Protein AF-A0A7W5DZ71-F1 (afdb_monomer)

InterPro domains:
  IPR004291 Transposase IS66, central domain [PF03050] (2-157)
  IPR052344 Transposase-related protein [PTHR33678] (2-158)

pLDDT: mean 83.72, std 17.87, range [30.14, 98.62]

Radius of gyration: 16.85 Å; Cα contacts (8 Å, |Δi|>4): 172; chains: 1; bounding box: 37×49×39 Å

Sequence (158 aa):
MDATRSIGPAERLLGIDWSGIFGHDGWAVYDKFTSATHQQCFAHLLPRCDSLIEIGTGGALAFPRGVKDLLLAGFEYRNRFRSDEMTAHGMKVMAGRLTMKMWKLVGHPEKHAANERFAKFLENHLNDLFTFLHHPGADATNWRGEQAIRPAVVNRKV

Structure (mmCIF, N/CA/C/O backbone):
data_AF-A0A7W5DZ71-F1
#
_entry.id   AF-A0A7W5DZ71-F1
#
loop_
_atom_site.group_PDB
_atom_site.id
_atom_site.type_symbol
_atom_site.label_atom_id
_atom_site.label_alt_id
_atom_site.label_comp_id
_atom_site.label_asym_id
_atom_site.label_entity_id
_atom_site.label_seq_id
_atom_site.pdbx_PDB_ins_code
_atom_site.Cartn_x
_atom_site.Cartn_y
_atom_site.Cartn_z
_atom_site.occupancy
_atom_site.B_iso_or_equiv
_atom_site.auth_seq_id
_atom_site.auth_comp_id
_atom_site.auth_asym_id
_atom_site.auth_atom_id
_atom_site.pdbx_PDB_model_num
ATOM 1 N N . MET A 1 1 ? 3.527 -31.120 -6.405 1.00 33.41 1 MET A N 1
ATOM 2 C CA . MET A 1 1 ? 2.389 -30.218 -6.132 1.00 33.41 1 MET A CA 1
ATOM 3 C C . MET A 1 1 ? 2.374 -29.975 -4.638 1.00 33.41 1 MET A C 1
ATOM 5 O O . MET A 1 1 ? 2.198 -30.924 -3.891 1.00 33.41 1 MET A O 1
ATOM 9 N N . ASP A 1 2 ? 2.696 -28.760 -4.207 1.00 33.38 2 ASP A N 1
ATOM 10 C CA . ASP A 1 2 ? 2.853 -28.433 -2.789 1.00 33.38 2 ASP A CA 1
ATOM 11 C C . ASP A 1 2 ? 1.488 -28.044 -2.199 1.00 33.38 2 ASP A C 1
ATOM 13 O O . ASP A 1 2 ? 0.880 -27.054 -2.615 1.00 33.38 2 ASP A O 1
ATOM 17 N N . ALA A 1 3 ? 0.980 -28.848 -1.261 1.00 36.81 3 ALA A N 1
ATOM 18 C CA . ALA A 1 3 ? -0.326 -28.664 -0.621 1.00 36.81 3 ALA A CA 1
ATOM 19 C C . ALA A 1 3 ? -0.440 -27.336 0.157 1.00 36.81 3 ALA A C 1
ATOM 21 O O . ALA A 1 3 ? -1.546 -26.919 0.507 1.00 36.81 3 ALA A O 1
ATOM 22 N N . THR A 1 4 ? 0.684 -26.647 0.381 1.00 47.41 4 THR A N 1
ATOM 23 C CA . THR A 1 4 ? 0.754 -25.327 1.021 1.00 47.41 4 THR A CA 1
ATOM 24 C C . THR A 1 4 ? 0.402 -24.162 0.087 1.00 47.41 4 THR A C 1
ATOM 26 O O . THR A 1 4 ? 0.218 -23.047 0.562 1.00 47.41 4 THR A O 1
ATOM 29 N N . ARG A 1 5 ? 0.251 -24.406 -1.226 1.00 48.84 5 ARG A N 1
ATOM 30 C CA . ARG A 1 5 ? -0.001 -23.371 -2.251 1.00 48.84 5 ARG A CA 1
ATOM 31 C C . ARG A 1 5 ? -1.324 -23.568 -3.000 1.00 48.84 5 ARG A C 1
ATOM 33 O O . ARG A 1 5 ? -1.435 -23.231 -4.175 1.00 48.84 5 ARG A O 1
ATOM 40 N N . SER A 1 6 ? -2.350 -24.090 -2.327 1.00 55.16 6 SER A N 1
ATOM 41 C CA . SER A 1 6 ? -3.741 -24.105 -2.823 1.00 55.16 6 SER A CA 1
ATOM 42 C C . SER A 1 6 ? -4.634 -23.228 -1.937 1.00 55.16 6 SER A C 1
ATOM 44 O O . SER A 1 6 ? -4.270 -22.977 -0.795 1.00 55.16 6 SER A O 1
ATOM 46 N N . ILE A 1 7 ? -5.796 -22.764 -2.422 1.00 59.25 7 ILE A N 1
ATOM 47 C CA . ILE A 1 7 ? -6.766 -22.014 -1.587 1.00 59.25 7 ILE A CA 1
ATOM 48 C C . ILE A 1 7 ? -7.316 -22.857 -0.430 1.00 59.25 7 ILE A C 1
ATOM 50 O O . ILE A 1 7 ? -7.704 -22.333 0.611 1.0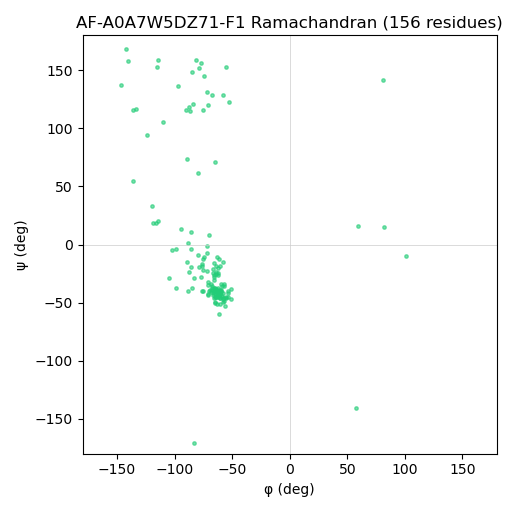0 59.25 7 ILE A O 1
ATOM 54 N N . GLY A 1 8 ? -7.322 -24.180 -0.618 1.00 62.06 8 GLY A N 1
ATOM 55 C CA . GLY A 1 8 ? -8.050 -25.125 0.218 1.00 62.06 8 GLY A CA 1
ATOM 56 C C . GLY A 1 8 ? -7.763 -25.014 1.719 1.00 62.06 8 GLY A C 1
ATOM 57 O O . GLY A 1 8 ? -8.703 -25.116 2.497 1.00 62.06 8 GLY A O 1
ATOM 58 N N . PRO A 1 9 ? -6.516 -24.821 2.188 1.00 67.06 9 PRO A N 1
ATOM 59 C CA . PRO A 1 9 ? -6.245 -24.597 3.604 1.00 67.06 9 PRO A CA 1
ATOM 60 C C . PRO A 1 9 ? -6.903 -23.330 4.162 1.00 67.06 9 PRO A C 1
ATOM 62 O O . PRO A 1 9 ? -7.483 -23.413 5.238 1.00 67.06 9 PRO A O 1
ATOM 65 N N . ALA A 1 10 ? -6.855 -22.201 3.448 1.00 63.38 10 ALA A N 1
ATOM 66 C CA . ALA A 1 10 ? -7.451 -20.943 3.903 1.00 63.38 10 ALA A CA 1
ATOM 67 C C . ALA A 1 10 ? -8.986 -21.002 3.870 1.00 63.38 10 ALA A C 1
ATOM 69 O O . ALA A 1 10 ? -9.635 -20.634 4.844 1.00 63.38 10 ALA A O 1
ATOM 70 N N . GLU A 1 11 ? -9.561 -21.546 2.795 1.00 70.38 11 GLU A N 1
ATOM 71 C CA . GLU A 1 11 ? -11.013 -21.709 2.650 1.00 70.38 11 GLU A CA 1
ATOM 72 C C . GLU A 1 11 ? -11.588 -22.625 3.734 1.00 70.38 11 GLU A C 1
ATOM 74 O O . GLU A 1 11 ? -12.595 -22.297 4.349 1.00 70.38 11 GLU A O 1
ATOM 79 N N . ARG A 1 12 ? -10.910 -23.736 4.050 1.00 74.81 12 ARG A N 1
ATOM 80 C CA . ARG A 1 12 ? -11.332 -24.634 5.138 1.00 74.81 12 ARG A CA 1
ATOM 81 C C . ARG A 1 12 ? -11.249 -24.003 6.527 1.00 74.81 12 ARG A C 1
ATOM 83 O O . ARG A 1 12 ? -11.919 -24.489 7.430 1.00 74.81 12 ARG A O 1
ATOM 90 N N . LEU A 1 13 ? -10.378 -23.015 6.723 1.00 71.56 13 LEU A N 1
ATOM 91 C CA . LEU A 1 13 ? -10.170 -22.382 8.027 1.00 71.56 13 LEU A CA 1
ATOM 92 C C . LEU A 1 13 ? -11.118 -21.207 8.260 1.00 71.56 13 LEU A C 1
ATOM 94 O O . LEU A 1 13 ? -11.591 -21.036 9.378 1.00 71.56 13 LEU A O 1
ATOM 98 N N . LEU A 1 14 ? -11.361 -20.397 7.230 1.00 73.94 14 LEU A N 1
ATOM 99 C CA . LEU A 1 14 ? -12.118 -19.152 7.354 1.00 73.94 14 LEU A CA 1
ATOM 100 C C . LEU A 1 14 ? -13.541 -19.261 6.796 1.00 73.94 14 LEU A C 1
ATOM 102 O O . LEU A 1 14 ? -14.428 -18.578 7.297 1.00 73.94 14 LEU A O 1
ATOM 106 N N . GLY A 1 15 ? -13.762 -20.127 5.804 1.00 78.62 15 GLY A N 1
ATOM 107 C CA . GLY A 1 15 ? -14.917 -20.049 4.910 1.00 78.62 15 GLY A CA 1
ATOM 108 C C . GLY A 1 15 ? -14.681 -19.017 3.803 1.00 78.62 15 GLY A C 1
ATOM 109 O O . GLY A 1 15 ? -14.061 -17.977 4.028 1.00 78.62 15 GLY A O 1
ATOM 110 N N . ILE A 1 16 ? -15.135 -19.305 2.579 1.00 81.88 16 ILE A N 1
ATOM 111 C CA . ILE A 1 16 ? -14.974 -18.385 1.434 1.00 81.88 16 ILE A CA 1
ATOM 112 C C . ILE A 1 16 ? -15.783 -17.086 1.604 1.00 81.88 16 ILE A C 1
ATOM 114 O O . ILE A 1 16 ? -15.476 -16.064 0.997 1.00 81.88 16 ILE A O 1
ATOM 118 N N . ASP A 1 17 ? -16.801 -17.130 2.458 1.00 84.81 17 ASP A N 1
ATOM 119 C CA . ASP A 1 17 ? -17.707 -16.046 2.819 1.00 84.81 17 ASP A CA 1
ATOM 120 C C . ASP A 1 17 ? -17.210 -15.197 3.999 1.00 84.81 17 ASP A C 1
ATOM 122 O O . ASP A 1 17 ? -17.880 -14.238 4.389 1.00 84.81 17 ASP A O 1
ATOM 126 N N . TRP A 1 18 ? -16.032 -15.503 4.551 1.00 81.38 18 TRP A N 1
ATOM 127 C CA . TRP A 1 18 ? -15.459 -14.755 5.664 1.00 81.38 18 TRP A CA 1
ATOM 128 C C . TRP A 1 18 ? -15.276 -13.270 5.332 1.00 81.38 18 TRP A C 1
ATOM 130 O O . TRP A 1 18 ? -14.657 -12.919 4.328 1.00 81.38 18 TRP A O 1
ATOM 140 N N . SER A 1 19 ? -15.776 -12.391 6.206 1.00 84.19 19 SER A N 1
ATOM 141 C CA . SER A 1 19 ? -15.886 -10.951 5.936 1.00 84.19 19 SER A CA 1
ATOM 142 C C . SER A 1 19 ? -15.014 -10.048 6.819 1.00 84.19 19 SER A C 1
ATOM 144 O O . SER A 1 19 ? -15.314 -8.867 7.001 1.00 84.19 19 SER A O 1
ATOM 146 N N . GLY A 1 20 ? -13.967 -10.595 7.441 1.00 84.69 20 GLY A N 1
ATOM 147 C CA . GLY A 1 20 ? -13.046 -9.819 8.274 1.00 84.69 20 GLY A CA 1
ATOM 148 C C . GLY A 1 20 ? -11.948 -9.110 7.472 1.00 84.69 20 GLY A C 1
ATOM 149 O O . GLY A 1 20 ? -11.963 -9.079 6.243 1.00 84.69 20 GLY A O 1
ATOM 150 N N . ILE A 1 21 ? -10.967 -8.535 8.179 1.00 86.06 21 ILE A N 1
ATOM 151 C CA . ILE A 1 21 ? -9.810 -7.879 7.551 1.00 86.06 21 ILE A CA 1
ATOM 152 C C . ILE A 1 21 ? -8.710 -8.905 7.294 1.00 86.06 21 ILE A C 1
ATOM 154 O O . ILE A 1 21 ? -8.168 -9.484 8.238 1.00 86.06 21 ILE A O 1
ATOM 158 N N . PHE A 1 22 ? -8.354 -9.096 6.026 1.00 82.88 22 PHE A N 1
ATOM 159 C CA . PHE A 1 22 ? -7.403 -10.107 5.591 1.00 82.88 22 PHE A CA 1
ATOM 160 C C . PHE A 1 22 ? -6.091 -9.498 5.094 1.00 82.88 22 PHE A C 1
ATOM 162 O O . PHE A 1 22 ? -6.013 -8.956 3.994 1.00 82.88 22 PHE A O 1
ATOM 169 N N . GLY A 1 23 ? -5.039 -9.607 5.907 1.00 85.50 23 GLY A N 1
ATOM 170 C CA . GLY A 1 23 ? -3.687 -9.205 5.521 1.00 85.50 23 GLY A CA 1
ATOM 171 C C . GLY A 1 23 ? -2.960 -10.307 4.748 1.00 85.50 23 GLY A C 1
ATOM 172 O O . GLY A 1 23 ? -2.747 -11.380 5.312 1.00 85.50 23 GLY A O 1
ATOM 173 N N . HIS A 1 24 ? -2.525 -10.052 3.510 1.00 85.00 24 HIS A N 1
ATOM 174 C CA . HIS A 1 24 ? -1.821 -11.046 2.686 1.00 85.00 24 HIS A CA 1
ATOM 175 C C . HIS A 1 24 ? -0.686 -10.458 1.834 1.00 85.00 24 HIS A C 1
ATOM 177 O O . HIS A 1 24 ? -0.507 -9.249 1.732 1.00 85.00 24 HIS A O 1
ATOM 183 N N . ASP A 1 25 ? 0.133 -11.332 1.257 1.00 81.56 25 ASP A N 1
ATOM 184 C CA . ASP A 1 25 ? 1.357 -11.031 0.500 1.00 81.56 25 ASP A CA 1
ATOM 185 C C . ASP A 1 25 ? 1.124 -10.726 -0.993 1.00 81.56 25 ASP A C 1
ATOM 187 O O . ASP A 1 25 ? 2.076 -10.661 -1.771 1.00 81.56 25 ASP A O 1
ATOM 191 N N . GLY A 1 26 ? -0.132 -10.541 -1.406 1.00 82.00 26 GLY A N 1
ATOM 192 C CA . GLY A 1 26 ? -0.487 -10.309 -2.807 1.00 82.00 26 GLY A CA 1
ATOM 193 C C . GLY A 1 26 ? -0.594 -11.568 -3.663 1.00 82.00 26 GLY A C 1
ATOM 194 O O . GLY A 1 26 ? -0.603 -11.482 -4.892 1.00 82.00 26 GLY A O 1
ATOM 195 N N . TRP A 1 27 ? -0.676 -12.756 -3.058 1.00 81.44 27 TRP A N 1
ATOM 196 C CA . TRP A 1 27 ? -0.980 -13.954 -3.828 1.00 81.44 27 TRP A CA 1
ATOM 197 C C . TRP A 1 27 ? -2.443 -13.968 -4.305 1.00 81.44 27 TRP A C 1
ATOM 199 O O . TRP A 1 27 ? -3.368 -14.011 -3.496 1.00 81.44 27 TRP A O 1
ATOM 209 N N . ALA A 1 28 ? -2.640 -14.013 -5.628 1.00 81.88 28 ALA A N 1
ATOM 210 C CA . ALA A 1 28 ? -3.942 -13.873 -6.299 1.00 81.88 28 ALA A CA 1
ATOM 211 C C . ALA A 1 28 ? -5.018 -14.898 -5.891 1.00 81.88 28 ALA A C 1
ATOM 213 O O . ALA A 1 28 ? -6.199 -14.741 -6.186 1.00 81.88 28 ALA A O 1
ATOM 214 N N . VAL A 1 29 ? -4.631 -15.992 -5.230 1.00 78.81 29 VAL A N 1
ATOM 215 C CA . VAL A 1 29 ? -5.595 -16.960 -4.696 1.00 78.81 29 VAL A CA 1
ATOM 216 C C . VAL A 1 29 ? -6.448 -16.348 -3.583 1.00 78.81 29 VAL A C 1
ATOM 218 O O . VAL A 1 29 ? -7.609 -16.729 -3.436 1.00 78.81 29 VAL A O 1
ATOM 221 N N . TY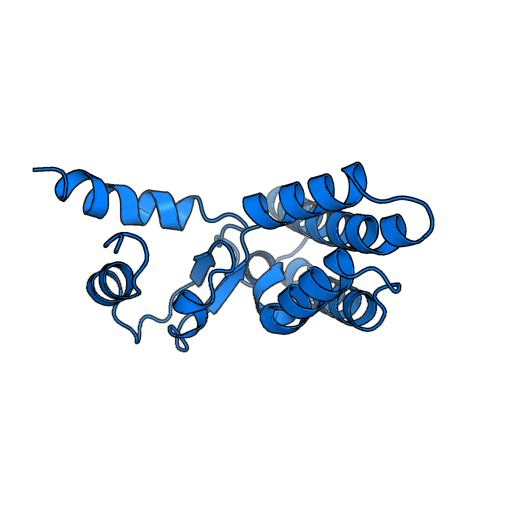R A 1 30 ? -5.901 -15.394 -2.831 1.00 82.75 30 TYR A N 1
ATOM 222 C CA . TYR A 1 30 ? -6.626 -14.720 -1.762 1.00 82.75 30 TYR A CA 1
ATOM 223 C C . TYR A 1 30 ? -7.696 -13.758 -2.280 1.00 82.75 30 TYR A C 1
ATOM 225 O O . TYR A 1 30 ? -8.692 -13.577 -1.595 1.00 82.75 30 TYR A O 1
ATOM 233 N N . ASP A 1 31 ? -7.588 -13.263 -3.514 1.00 83.81 31 ASP A N 1
ATOM 234 C CA . ASP A 1 31 ? -8.582 -12.366 -4.130 1.00 83.81 31 ASP A CA 1
ATOM 235 C C . ASP A 1 31 ? -9.968 -13.028 -4.299 1.00 83.81 31 ASP A C 1
ATOM 237 O O . ASP A 1 31 ? -10.960 -12.371 -4.603 1.00 83.81 31 ASP A O 1
ATOM 241 N N . LYS A 1 32 ? -10.055 -14.349 -4.089 1.00 85.88 32 LYS A N 1
ATOM 242 C CA . LYS A 1 32 ? -11.312 -15.108 -4.085 1.00 85.88 32 LYS A CA 1
ATOM 243 C C . LYS A 1 32 ? -12.145 -14.918 -2.812 1.00 85.88 32 LYS A C 1
ATOM 245 O O . LYS A 1 32 ? -13.325 -15.249 -2.835 1.00 85.88 32 LYS A O 1
ATOM 250 N N . PHE A 1 33 ? -11.571 -14.400 -1.724 1.00 85.38 33 PHE A N 1
ATOM 251 C CA . PHE A 1 33 ? -12.298 -14.083 -0.488 1.00 85.38 33 PHE A CA 1
ATOM 252 C C . PHE A 1 33 ? -13.030 -12.745 -0.625 1.00 85.38 33 PHE A C 1
ATOM 254 O O . PHE A 1 33 ? -12.764 -11.797 0.100 1.00 85.38 33 PHE A O 1
ATOM 261 N N . THR A 1 34 ? -13.967 -12.654 -1.568 1.00 89.06 34 THR A N 1
ATOM 262 C CA . THR A 1 34 ? -14.595 -11.384 -1.971 1.00 89.06 34 THR A CA 1
ATOM 263 C C . THR A 1 34 ? -15.405 -10.696 -0.871 1.00 89.06 34 THR A C 1
ATOM 265 O O . THR A 1 34 ? -15.710 -9.513 -0.990 1.00 89.06 34 THR A O 1
ATOM 268 N N . SER A 1 35 ? -15.787 -11.426 0.179 1.00 87.06 35 SER A N 1
ATOM 269 C CA . SER A 1 35 ? -16.448 -10.858 1.358 1.00 87.06 35 SER A CA 1
ATOM 270 C C . SER A 1 35 ? -15.468 -10.168 2.313 1.00 87.06 35 SER A C 1
ATOM 272 O O . SER A 1 35 ? -15.896 -9.362 3.142 1.00 87.06 35 SER A O 1
ATOM 274 N N . ALA A 1 36 ? -14.172 -10.477 2.229 1.00 89.25 36 ALA A N 1
ATOM 275 C CA . ALA A 1 36 ? -13.153 -9.944 3.116 1.00 89.25 36 ALA A CA 1
ATOM 276 C C . ALA A 1 36 ? -12.758 -8.517 2.725 1.00 89.25 36 ALA A C 1
ATOM 278 O O . ALA A 1 36 ? -12.781 -8.114 1.564 1.00 89.25 36 ALA A O 1
ATOM 279 N N . THR A 1 37 ? -12.328 -7.743 3.719 1.00 89.75 37 THR A N 1
ATOM 280 C CA . THR A 1 37 ? -11.631 -6.480 3.469 1.00 89.75 37 THR A CA 1
ATOM 281 C C . THR A 1 37 ? -10.137 -6.763 3.380 1.00 89.75 37 THR A C 1
ATOM 283 O O . THR A 1 37 ? -9.526 -7.189 4.359 1.00 89.75 37 THR A O 1
ATOM 286 N N . HIS A 1 38 ? -9.528 -6.532 2.224 1.00 91.19 38 HIS A N 1
ATOM 287 C CA . HIS A 1 38 ? -8.140 -6.917 1.988 1.00 91.19 38 HIS A CA 1
ATOM 288 C C . HIS A 1 38 ? -7.140 -5.868 2.478 1.00 91.19 38 HIS A C 1
ATOM 290 O O . HIS A 1 38 ? -7.400 -4.666 2.465 1.00 91.19 38 HIS A O 1
ATOM 296 N N . GLN A 1 39 ? -5.971 -6.337 2.913 1.00 93.50 39 GLN A N 1
ATOM 297 C CA . GLN A 1 39 ? -4.804 -5.518 3.216 1.00 93.50 39 GLN A CA 1
ATOM 298 C C . GLN A 1 39 ? -3.555 -6.146 2.583 1.00 93.50 39 GLN A C 1
ATOM 300 O O . GLN A 1 39 ? -3.112 -7.219 2.997 1.00 93.50 39 GLN A O 1
ATOM 305 N N . GLN A 1 40 ? -2.920 -5.456 1.637 1.00 94.06 40 GLN A N 1
ATOM 306 C CA . GLN A 1 40 ? -1.622 -5.885 1.116 1.00 94.06 40 GLN A CA 1
ATOM 307 C C . GLN A 1 40 ? -0.527 -5.649 2.151 1.00 94.06 40 GLN A C 1
ATOM 309 O O . GLN A 1 40 ? -0.392 -4.568 2.725 1.00 94.06 40 GLN A O 1
ATOM 314 N N . CYS A 1 41 ? 0.287 -6.666 2.391 1.00 92.06 41 CYS A N 1
ATOM 315 C CA . CYS A 1 41 ? 1.273 -6.656 3.454 1.00 92.06 41 CYS A CA 1
ATOM 316 C C . CYS A 1 41 ? 2.484 -5.780 3.097 1.00 92.06 41 CYS A C 1
ATOM 318 O O . CYS A 1 41 ? 3.282 -6.116 2.219 1.00 92.06 41 CYS A O 1
ATOM 320 N N . PHE A 1 42 ? 2.695 -4.694 3.846 1.00 94.06 42 PHE A N 1
ATOM 321 C CA . PHE A 1 42 ? 3.826 -3.782 3.622 1.00 94.06 42 PHE A CA 1
ATOM 322 C C . PHE A 1 42 ? 5.185 -4.447 3.860 1.00 94.06 42 PHE A C 1
ATOM 324 O O . PHE A 1 42 ? 6.165 -4.047 3.235 1.00 94.06 42 PHE A O 1
ATOM 331 N N . ALA A 1 43 ? 5.249 -5.497 4.687 1.00 89.88 43 ALA A N 1
ATOM 332 C CA . ALA A 1 43 ? 6.470 -6.283 4.877 1.00 89.88 43 ALA A CA 1
ATOM 333 C C . ALA A 1 43 ? 6.904 -7.055 3.615 1.00 89.88 43 ALA A C 1
ATOM 335 O O . ALA A 1 43 ? 8.061 -7.444 3.536 1.00 89.88 43 ALA A O 1
ATOM 336 N N . HIS A 1 44 ? 6.029 -7.223 2.616 1.00 91.44 44 HIS A N 1
ATOM 337 C CA . HIS A 1 44 ? 6.396 -7.766 1.301 1.00 91.44 44 HIS A CA 1
ATOM 338 C C . HIS A 1 44 ? 6.599 -6.663 0.255 1.00 91.44 44 HIS A C 1
ATOM 340 O O . HIS A 1 44 ? 7.507 -6.744 -0.573 1.00 91.44 44 HIS A O 1
ATOM 346 N N . LEU A 1 45 ? 5.786 -5.601 0.302 1.00 95.50 45 LEU A N 1
ATOM 347 C CA . LEU A 1 45 ? 5.875 -4.510 -0.672 1.00 95.50 45 LEU A CA 1
ATOM 348 C C . LEU A 1 45 ? 7.144 -3.668 -0.514 1.00 95.50 45 LEU A C 1
ATOM 350 O O . LEU A 1 45 ? 7.737 -3.292 -1.523 1.00 95.50 45 LEU A O 1
ATOM 354 N N . LEU A 1 46 ? 7.579 -3.386 0.719 1.00 97.12 46 LEU A N 1
ATOM 355 C CA . LEU A 1 46 ? 8.781 -2.585 0.965 1.00 97.12 46 LEU A CA 1
ATOM 356 C C . LEU A 1 46 ? 10.056 -3.283 0.455 1.00 97.12 46 LEU A C 1
ATOM 358 O O . LEU A 1 46 ? 10.747 -2.665 -0.355 1.00 97.12 46 LEU A O 1
ATOM 362 N N . PRO A 1 47 ? 10.326 -4.568 0.777 1.00 96.50 47 PRO A N 1
ATOM 363 C CA . PRO A 1 47 ? 11.452 -5.284 0.175 1.00 96.50 47 PRO A CA 1
ATOM 364 C C . PRO A 1 47 ? 11.371 -5.372 -1.349 1.00 96.50 47 PRO A C 1
ATOM 366 O O . PRO A 1 47 ? 12.387 -5.251 -2.024 1.00 96.50 47 PRO A O 1
ATOM 369 N N . ARG A 1 48 ? 10.168 -5.522 -1.924 1.00 95.88 48 ARG A N 1
ATOM 370 C CA . ARG A 1 48 ? 9.999 -5.498 -3.384 1.00 95.88 48 ARG A CA 1
ATOM 371 C C . ARG A 1 48 ? 10.406 -4.149 -3.986 1.00 95.88 48 ARG A C 1
ATOM 373 O O . ARG A 1 48 ? 11.010 -4.134 -5.056 1.00 95.88 48 ARG A O 1
ATOM 380 N N . CYS A 1 49 ? 10.098 -3.034 -3.317 1.00 97.50 49 CYS A N 1
ATOM 381 C CA . CYS A 1 49 ? 10.594 -1.717 -3.723 1.00 97.50 49 CYS A CA 1
ATOM 382 C C . CYS A 1 49 ? 12.123 -1.666 -3.643 1.00 97.50 49 CYS A C 1
ATOM 384 O O . CYS A 1 49 ? 12.754 -1.207 -4.590 1.00 97.50 49 CYS A O 1
ATOM 386 N N . ASP A 1 50 ? 12.709 -2.170 -2.555 1.00 97.88 50 ASP A N 1
ATOM 387 C CA . ASP A 1 50 ? 14.162 -2.184 -2.352 1.00 97.88 50 ASP A CA 1
ATOM 388 C C . ASP A 1 50 ? 14.887 -2.975 -3.439 1.00 97.88 50 ASP A C 1
ATOM 390 O O . ASP A 1 50 ? 15.819 -2.451 -4.041 1.00 97.88 50 ASP A O 1
ATOM 394 N N . SER A 1 51 ? 14.401 -4.168 -3.790 1.00 96.94 51 SER A N 1
ATOM 395 C CA . SER A 1 51 ? 14.978 -4.957 -4.883 1.00 96.94 51 SER A CA 1
ATOM 396 C C . SER A 1 51 ? 14.910 -4.234 -6.230 1.00 96.94 51 SER A C 1
ATOM 398 O O . SER A 1 51 ? 15.862 -4.287 -7.000 1.00 96.94 51 SER A O 1
ATOM 400 N N . LEU A 1 52 ? 13.807 -3.536 -6.534 1.00 95.50 52 LEU A N 1
ATOM 401 C CA . LEU A 1 52 ? 13.689 -2.753 -7.772 1.00 95.50 52 LEU A CA 1
ATOM 402 C C . LEU A 1 52 ? 14.620 -1.534 -7.782 1.00 95.50 52 LEU A C 1
ATOM 404 O O . LEU A 1 52 ? 15.119 -1.156 -8.839 1.00 95.50 52 LEU A O 1
ATOM 408 N N . ILE A 1 53 ? 14.847 -0.919 -6.619 1.00 96.88 53 ILE A N 1
ATOM 409 C CA . ILE A 1 53 ? 15.788 0.194 -6.458 1.00 96.88 53 ILE A CA 1
ATOM 410 C C . ILE A 1 53 ? 17.232 -0.291 -6.610 1.00 96.88 53 ILE A C 1
ATOM 412 O O . ILE A 1 53 ? 18.033 0.402 -7.226 1.00 96.88 53 ILE A O 1
ATOM 416 N N . GLU A 1 54 ? 17.560 -1.463 -6.070 1.00 96.75 54 GLU A N 1
ATOM 417 C CA . GLU A 1 54 ? 18.901 -2.049 -6.124 1.00 96.75 54 GLU A CA 1
ATOM 418 C C . GLU A 1 54 ? 19.322 -2.400 -7.557 1.00 96.75 54 GLU A C 1
ATOM 420 O O . GLU A 1 54 ? 20.449 -2.117 -7.957 1.00 96.75 54 GLU A O 1
ATOM 425 N N . ILE A 1 55 ? 18.412 -2.979 -8.348 1.00 92.69 55 ILE A N 1
ATOM 426 C CA . ILE A 1 55 ? 18.706 -3.402 -9.729 1.00 92.69 55 ILE A CA 1
ATOM 427 C C . ILE A 1 55 ? 18.456 -2.307 -10.775 1.00 92.69 55 ILE A C 1
ATOM 429 O O . ILE A 1 55 ? 18.841 -2.455 -11.936 1.00 92.69 55 ILE A O 1
ATOM 433 N N . GLY A 1 56 ? 17.736 -1.248 -10.404 1.00 89.12 56 GLY A N 1
ATOM 434 C CA . GLY A 1 56 ? 17.326 -0.187 -11.315 1.00 89.12 56 GLY A CA 1
ATOM 435 C C . GLY A 1 56 ? 18.427 0.843 -11.564 1.00 89.12 56 GLY A C 1
ATOM 436 O O . GLY A 1 56 ? 19.335 1.039 -10.762 1.00 89.12 56 GLY A O 1
ATOM 437 N N . THR A 1 57 ? 18.325 1.567 -12.676 1.00 90.44 57 THR A N 1
ATOM 438 C CA . THR A 1 57 ? 19.204 2.703 -12.988 1.00 90.44 57 THR A CA 1
ATOM 439 C C . THR A 1 57 ? 18.411 3.837 -13.636 1.00 90.44 57 THR A C 1
ATOM 441 O O . THR A 1 57 ? 17.322 3.625 -14.174 1.00 90.44 57 THR A O 1
ATOM 444 N N . GLY A 1 58 ? 18.940 5.062 -13.570 1.00 90.12 58 GLY A N 1
ATOM 445 C CA . GLY A 1 58 ? 18.326 6.230 -14.210 1.00 90.12 58 GLY A CA 1
ATOM 446 C C . GLY A 1 58 ? 16.885 6.496 -13.754 1.00 90.12 58 GLY A C 1
ATOM 447 O O . GLY A 1 58 ? 16.560 6.356 -12.572 1.00 90.12 58 GLY A O 1
ATOM 448 N N . GLY A 1 59 ? 16.022 6.883 -14.698 1.00 88.31 59 GLY A N 1
ATOM 449 C CA . GLY A 1 59 ? 14.615 7.215 -14.431 1.00 88.31 59 GLY A CA 1
ATOM 450 C C . GLY A 1 59 ? 13.784 6.043 -13.890 1.00 88.31 59 GLY A C 1
ATOM 451 O O . GLY A 1 59 ? 12.863 6.250 -13.097 1.00 88.31 59 GLY A O 1
ATOM 452 N N . ALA A 1 60 ? 14.187 4.793 -14.161 1.00 89.44 60 ALA A N 1
ATOM 453 C CA . ALA A 1 60 ? 13.488 3.607 -13.660 1.00 89.44 60 ALA A CA 1
ATOM 454 C C . ALA A 1 60 ? 13.446 3.535 -12.121 1.00 89.44 60 ALA A C 1
ATOM 456 O O . ALA A 1 60 ? 12.605 2.832 -11.561 1.00 89.44 60 ALA A O 1
ATOM 457 N N . LEU A 1 61 ? 14.310 4.279 -11.425 1.00 94.12 61 LEU A N 1
ATOM 458 C CA . LEU A 1 61 ? 14.326 4.377 -9.967 1.00 94.12 61 LEU A CA 1
ATOM 459 C C . LEU A 1 61 ? 13.198 5.247 -9.398 1.00 94.12 61 LEU A C 1
ATOM 461 O O . LEU A 1 61 ? 12.851 5.087 -8.227 1.00 94.12 61 LEU A O 1
ATOM 465 N N . ALA A 1 62 ? 12.619 6.158 -10.186 1.00 94.44 62 ALA A N 1
ATOM 466 C CA . ALA A 1 62 ? 11.604 7.097 -9.709 1.00 94.44 62 ALA A CA 1
ATOM 467 C C . ALA A 1 62 ? 10.340 6.376 -9.219 1.00 94.44 62 ALA A C 1
ATOM 469 O O . ALA A 1 62 ? 9.828 6.678 -8.141 1.00 94.44 62 ALA A O 1
ATOM 470 N N . PHE A 1 63 ? 9.881 5.376 -9.974 1.00 95.88 63 PHE A N 1
ATOM 471 C CA . PHE A 1 63 ? 8.682 4.609 -9.647 1.00 95.88 63 PHE A CA 1
ATOM 472 C C . PHE A 1 63 ? 8.783 3.851 -8.306 1.00 95.88 63 PHE A C 1
ATOM 474 O O . PHE A 1 63 ? 7.988 4.146 -7.412 1.00 95.88 63 PHE A O 1
ATOM 481 N N . PRO A 1 64 ? 9.739 2.922 -8.091 1.00 96.56 64 PRO A N 1
ATOM 482 C CA . PRO A 1 64 ? 9.797 2.164 -6.841 1.00 96.56 64 PRO A CA 1
ATOM 483 C C . PRO A 1 64 ? 10.126 3.041 -5.623 1.00 96.56 64 PRO A C 1
ATOM 485 O O . PRO A 1 64 ? 9.657 2.740 -4.527 1.00 96.56 64 PRO A O 1
ATOM 488 N N . ARG A 1 65 ? 10.855 4.157 -5.798 1.00 97.56 65 ARG A N 1
ATOM 489 C CA . ARG A 1 65 ? 11.055 5.159 -4.734 1.00 97.56 65 ARG A CA 1
ATOM 490 C C . ARG A 1 65 ? 9.745 5.840 -4.354 1.00 97.56 65 ARG A C 1
ATOM 492 O O . ARG A 1 65 ? 9.387 5.838 -3.184 1.00 97.56 65 ARG A O 1
ATOM 499 N N . GLY A 1 66 ? 8.987 6.320 -5.341 1.00 97.75 66 GLY A N 1
ATOM 500 C CA . GLY A 1 66 ? 7.682 6.933 -5.100 1.00 97.75 66 GLY A CA 1
ATOM 501 C C . GLY A 1 66 ? 6.699 5.977 -4.420 1.00 97.75 66 GLY A C 1
ATOM 502 O O . GLY A 1 66 ? 5.982 6.381 -3.508 1.00 97.75 66 GLY A O 1
ATOM 503 N N . VAL A 1 67 ? 6.696 4.695 -4.807 1.00 97.94 67 VAL A N 1
ATOM 504 C CA . VAL A 1 67 ? 5.868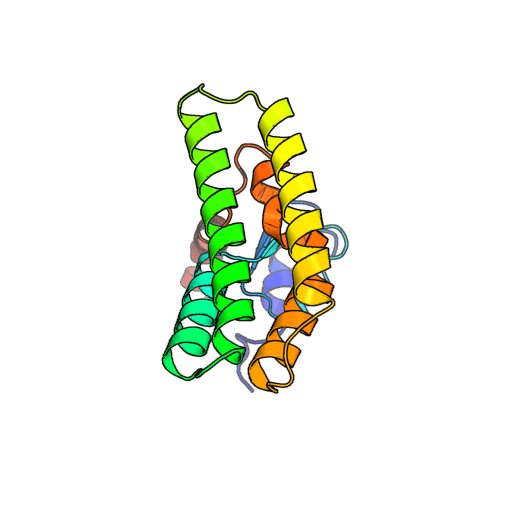 3.678 -4.142 1.00 97.94 67 VAL A CA 1
ATOM 505 C C . VAL A 1 67 ? 6.311 3.532 -2.689 1.00 97.94 67 VAL A C 1
ATOM 507 O O . VAL A 1 67 ? 5.478 3.639 -1.789 1.00 97.94 67 VAL A O 1
ATOM 510 N N . LYS A 1 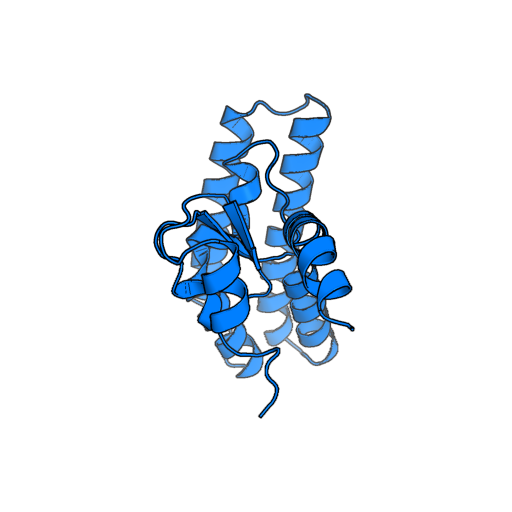68 ? 7.614 3.341 -2.446 1.00 98.44 68 LYS A N 1
ATOM 511 C CA . LYS A 1 68 ? 8.181 3.198 -1.100 1.00 98.44 68 LYS A CA 1
ATOM 512 C C . LYS A 1 68 ? 7.826 4.385 -0.202 1.00 98.44 68 LYS A C 1
ATOM 514 O O . LYS A 1 68 ? 7.375 4.168 0.921 1.00 98.44 68 LYS A O 1
ATOM 519 N N . ASP A 1 69 ? 7.948 5.608 -0.706 1.00 98.62 69 ASP A N 1
ATOM 520 C CA . ASP A 1 69 ? 7.626 6.829 0.038 1.00 98.62 69 ASP A CA 1
ATOM 521 C C . ASP A 1 69 ? 6.153 6.865 0.468 1.00 98.62 69 ASP A C 1
ATOM 523 O O . ASP A 1 69 ? 5.843 7.192 1.614 1.00 98.62 69 ASP A O 1
ATOM 527 N N . LEU A 1 70 ? 5.226 6.467 -0.412 1.00 98.62 70 LEU A N 1
ATOM 528 C CA . LEU A 1 70 ? 3.799 6.402 -0.081 1.00 98.62 70 LEU A CA 1
ATOM 529 C C . LEU A 1 70 ? 3.485 5.321 0.961 1.00 98.62 70 LEU A C 1
ATOM 531 O O . LEU A 1 70 ? 2.660 5.550 1.849 1.00 98.62 70 LEU A O 1
ATOM 535 N N . LEU A 1 71 ? 4.141 4.160 0.882 1.00 98.06 71 LEU A N 1
ATOM 536 C CA . LEU A 1 71 ? 3.992 3.096 1.880 1.00 98.06 71 LEU A CA 1
ATOM 537 C C . LEU A 1 71 ? 4.516 3.556 3.252 1.00 98.06 71 LEU A C 1
ATOM 539 O O . LEU A 1 71 ? 3.840 3.393 4.269 1.00 98.06 71 LEU A O 1
ATOM 543 N N . LEU A 1 72 ? 5.687 4.196 3.295 1.00 98.25 72 LEU A N 1
ATOM 544 C CA . LEU A 1 72 ? 6.261 4.728 4.534 1.00 98.25 72 LEU A CA 1
ATOM 545 C C . LEU A 1 72 ? 5.407 5.856 5.132 1.00 98.25 72 LEU A C 1
ATOM 547 O O . LEU A 1 72 ? 5.175 5.858 6.342 1.00 98.25 72 LEU A O 1
ATOM 551 N N . ALA A 1 73 ? 4.850 6.743 4.304 1.00 98.25 73 ALA A N 1
ATOM 552 C CA . ALA A 1 73 ? 3.893 7.756 4.751 1.00 98.25 73 ALA A CA 1
ATOM 553 C C . ALA A 1 73 ? 2.641 7.126 5.391 1.00 98.25 73 ALA A C 1
ATOM 555 O O . ALA A 1 73 ? 2.100 7.650 6.366 1.00 98.25 73 ALA A O 1
ATOM 556 N N . GLY A 1 74 ? 2.200 5.961 4.905 1.00 96.81 74 GLY A N 1
ATOM 557 C CA . GLY A 1 74 ? 1.138 5.193 5.555 1.00 96.81 74 GLY A CA 1
ATOM 558 C C . GLY A 1 74 ? 1.487 4.812 7.000 1.00 96.81 74 GLY A C 1
ATOM 559 O O . GLY A 1 74 ? 0.672 4.990 7.907 1.00 96.81 74 GLY A O 1
ATOM 560 N N . PHE A 1 75 ? 2.710 4.331 7.249 1.00 95.81 75 PHE A N 1
ATOM 561 C CA . PHE A 1 75 ? 3.168 4.050 8.613 1.00 95.81 75 PHE A CA 1
ATOM 562 C C . PHE A 1 75 ? 3.287 5.302 9.475 1.00 95.81 75 PHE A C 1
ATOM 564 O O . PHE A 1 75 ? 2.931 5.246 10.653 1.00 95.81 75 PHE A O 1
ATOM 571 N N . GLU A 1 76 ? 3.738 6.417 8.904 1.00 96.56 76 GLU A N 1
ATOM 572 C CA . GLU A 1 76 ? 3.806 7.701 9.600 1.00 96.56 76 GLU A CA 1
ATOM 573 C C . GLU A 1 76 ? 2.424 8.124 10.114 1.00 96.56 76 GLU A C 1
ATOM 575 O O . GLU A 1 76 ? 2.273 8.396 11.304 1.00 96.56 76 GLU A O 1
ATOM 580 N N . TYR A 1 77 ? 1.383 8.095 9.273 1.00 96.75 77 TYR A N 1
ATOM 581 C CA . TYR A 1 77 ? 0.033 8.482 9.703 1.00 96.75 77 TYR A CA 1
ATOM 582 C C . TYR A 1 77 ? -0.541 7.565 10.779 1.00 96.75 77 TYR A C 1
ATOM 584 O O . TYR A 1 77 ? -1.155 8.050 11.729 1.00 96.75 77 TYR A O 1
ATOM 592 N N . ARG A 1 78 ? -0.290 6.254 10.693 1.00 94.44 78 ARG A N 1
ATOM 593 C CA . ARG A 1 78 ? -0.645 5.327 11.776 1.00 94.44 78 ARG A CA 1
ATOM 594 C C . ARG A 1 78 ? 0.080 5.677 13.071 1.00 94.44 78 ARG A C 1
ATOM 596 O O . ARG A 1 78 ? -0.528 5.618 14.134 1.00 94.44 78 ARG A O 1
ATOM 603 N N . ASN A 1 79 ? 1.370 5.997 13.004 1.00 94.62 79 ASN A N 1
ATOM 604 C CA . ASN A 1 79 ? 2.150 6.331 14.193 1.00 94.62 79 ASN A CA 1
ATOM 605 C C . ASN A 1 79 ? 1.655 7.640 14.823 1.00 94.62 79 ASN A C 1
ATOM 607 O O . ASN A 1 79 ? 1.445 7.674 16.027 1.00 94.62 79 ASN A O 1
ATOM 611 N N . ARG A 1 80 ? 1.349 8.660 14.015 1.00 95.62 80 ARG A N 1
ATOM 612 C CA . ARG A 1 80 ? 0.739 9.913 14.487 1.00 95.62 80 ARG A CA 1
ATOM 613 C C . ARG A 1 80 ? -0.617 9.689 15.152 1.00 95.62 80 ARG A C 1
ATOM 615 O O . ARG A 1 80 ? -0.886 10.281 16.187 1.00 95.62 80 ARG A O 1
ATOM 622 N N . PHE A 1 81 ? -1.453 8.806 14.599 1.00 94.06 81 PHE A N 1
ATOM 623 C CA . PHE A 1 81 ? -2.705 8.403 15.247 1.00 94.06 81 PHE A CA 1
ATOM 624 C C . PHE A 1 81 ? -2.458 7.709 16.596 1.00 94.06 81 PHE A C 1
ATOM 626 O O . PHE A 1 81 ? -3.131 8.016 17.569 1.00 94.06 81 PHE A O 1
ATOM 633 N N . ARG A 1 82 ? -1.473 6.803 16.677 1.00 93.00 82 ARG A N 1
ATOM 634 C CA . ARG A 1 82 ? -1.110 6.103 17.927 1.00 93.00 82 ARG A CA 1
ATOM 635 C C . ARG A 1 82 ? -0.513 7.017 19.000 1.00 93.00 82 ARG A C 1
ATOM 637 O O . ARG A 1 82 ? -0.576 6.657 20.168 1.00 93.00 82 ARG A O 1
ATOM 644 N N . SER A 1 83 ? 0.071 8.142 18.602 1.00 95.69 83 SER A N 1
ATOM 645 C CA . SER A 1 83 ? 0.615 9.167 19.499 1.00 95.69 83 SER A CA 1
ATOM 646 C C . SER A 1 83 ? -0.382 10.295 19.801 1.00 95.69 83 SER A C 1
ATOM 648 O O . SER A 1 83 ? 0.032 11.346 20.276 1.00 95.69 83 SER A O 1
ATOM 650 N N . ASP A 1 84 ? -1.669 10.122 19.479 1.00 95.88 84 ASP A N 1
ATOM 651 C CA . ASP A 1 84 ? -2.732 11.125 19.664 1.00 95.88 84 ASP A CA 1
ATOM 652 C C . ASP A 1 84 ? -2.516 12.462 18.912 1.00 95.88 84 ASP A C 1
ATOM 654 O O . ASP A 1 84 ? -3.213 13.449 19.139 1.00 95.88 84 ASP A O 1
ATOM 658 N N . GLU A 1 85 ? -1.610 12.496 17.929 1.00 97.25 85 GLU A N 1
ATOM 659 C CA . GLU A 1 85 ? -1.338 13.662 17.070 1.00 97.25 85 GLU A CA 1
ATOM 660 C C . GLU A 1 85 ? -2.284 13.749 15.857 1.00 97.25 85 GLU A C 1
ATOM 662 O O . GLU A 1 85 ? -2.200 14.665 15.029 1.00 97.25 85 GLU A O 1
ATOM 667 N N . MET A 1 86 ? -3.151 12.750 15.680 1.00 95.75 86 MET A N 1
ATOM 668 C CA . MET A 1 86 ? -4.070 12.648 14.553 1.00 95.75 86 MET A CA 1
ATOM 669 C C . MET A 1 86 ? -5.374 11.983 14.980 1.00 95.75 86 MET A C 1
ATOM 671 O O . MET A 1 86 ? -5.373 10.961 15.654 1.00 95.75 86 MET A O 1
ATOM 675 N N . THR A 1 87 ? -6.503 12.521 14.522 1.00 96.12 87 THR A N 1
ATOM 676 C CA . THR A 1 87 ? -7.813 11.906 14.762 1.00 96.12 87 THR A CA 1
ATOM 677 C C . THR A 1 87 ? -8.045 10.706 13.844 1.00 96.12 87 THR A C 1
ATOM 679 O O . THR A 1 87 ? -7.518 10.640 12.730 1.00 96.12 87 THR A O 1
ATOM 682 N N . ALA A 1 88 ? -8.926 9.788 14.249 1.00 93.62 88 ALA A N 1
ATOM 683 C CA . ALA A 1 88 ? -9.339 8.668 13.397 1.00 93.62 88 ALA A CA 1
ATOM 684 C C . ALA A 1 88 ? -9.930 9.141 12.053 1.00 93.62 88 ALA A C 1
ATOM 686 O O . ALA A 1 88 ? -9.705 8.520 11.015 1.00 93.62 88 ALA A O 1
ATOM 687 N N . HIS A 1 89 ? -10.662 10.263 12.052 1.00 95.88 89 HIS A N 1
ATOM 688 C CA . HIS A 1 89 ? -11.166 10.872 10.820 1.00 95.88 89 HIS A CA 1
ATOM 689 C C . HIS A 1 89 ? -10.023 11.391 9.935 1.00 95.88 89 HIS A C 1
ATOM 691 O O . HIS A 1 89 ? -9.995 11.097 8.742 1.00 95.88 89 HIS A O 1
ATOM 697 N N . GLY A 1 90 ? -9.046 12.094 10.518 1.00 96.88 90 GLY A N 1
ATOM 698 C CA . GLY A 1 90 ? -7.857 12.559 9.801 1.00 96.88 90 GLY A CA 1
ATOM 699 C C . GLY A 1 90 ? -7.077 11.411 9.159 1.00 96.88 90 GLY A C 1
ATOM 700 O O . GLY A 1 90 ? -6.700 11.503 7.993 1.00 96.88 90 GLY A O 1
ATOM 701 N N . MET A 1 91 ? -6.923 10.291 9.868 1.00 95.62 91 MET A N 1
ATOM 702 C CA . MET A 1 91 ? -6.253 9.098 9.345 1.00 95.62 91 MET A CA 1
ATOM 703 C C . MET A 1 91 ? -6.973 8.518 8.116 1.00 95.62 91 MET A C 1
ATOM 705 O O . MET A 1 91 ? -6.328 8.250 7.103 1.00 95.62 91 MET A O 1
ATOM 709 N N . LYS A 1 92 ? -8.311 8.424 8.148 1.00 96.00 92 LYS A N 1
ATOM 710 C CA . LYS A 1 92 ? -9.128 7.995 6.993 1.00 96.00 92 LYS A CA 1
ATOM 711 C C . LYS A 1 92 ? -8.988 8.935 5.794 1.00 96.00 92 LYS A C 1
ATOM 713 O O . LYS A 1 92 ? -8.899 8.476 4.657 1.00 96.00 92 LYS A O 1
ATOM 718 N N . VAL A 1 93 ? -8.943 10.248 6.035 1.00 97.56 93 VAL A N 1
ATOM 719 C CA . VAL A 1 93 ? -8.700 11.247 4.979 1.00 97.56 93 VAL A CA 1
ATOM 720 C C . VAL A 1 93 ? -7.319 11.042 4.353 1.00 97.56 93 VAL A C 1
ATOM 722 O O . VAL A 1 93 ? -7.179 11.088 3.129 1.00 97.56 93 VAL A O 1
ATOM 725 N N . MET A 1 94 ? -6.295 10.785 5.170 1.00 97.81 94 MET A N 1
ATOM 726 C CA . MET A 1 94 ? -4.947 10.528 4.668 1.00 97.81 94 MET A CA 1
ATOM 727 C C . MET A 1 94 ? -4.844 9.210 3.901 1.00 97.81 94 MET A C 1
ATOM 729 O O . MET A 1 94 ? -4.159 9.182 2.882 1.00 97.81 94 MET A O 1
ATOM 733 N N . ALA A 1 95 ? -5.576 8.172 4.309 1.00 97.25 95 ALA A N 1
ATOM 734 C CA . ALA A 1 95 ? -5.677 6.918 3.568 1.00 97.25 95 ALA A CA 1
ATOM 735 C C . ALA A 1 95 ? -6.166 7.153 2.130 1.00 97.25 95 ALA A C 1
ATOM 737 O O . ALA A 1 95 ? -5.462 6.821 1.180 1.00 97.25 95 ALA A O 1
ATOM 738 N N . GLY A 1 96 ? -7.292 7.858 1.958 1.00 97.69 96 GLY A N 1
ATOM 739 C CA . GLY A 1 96 ? -7.809 8.197 0.628 1.00 97.69 96 GLY A CA 1
ATOM 740 C C . GLY A 1 96 ? -6.832 9.040 -0.201 1.00 97.69 96 GLY A C 1
ATOM 741 O O . GLY A 1 96 ? -6.652 8.806 -1.396 1.00 97.69 96 GLY A O 1
ATOM 742 N N . ARG A 1 97 ? -6.127 9.991 0.428 1.00 98.38 97 ARG A N 1
ATOM 743 C CA . ARG A 1 97 ? -5.088 10.788 -0.251 1.00 98.38 97 ARG A CA 1
ATOM 744 C C . ARG A 1 97 ? -3.908 9.934 -0.712 1.00 98.38 97 ARG A C 1
ATOM 746 O O . ARG A 1 97 ? -3.402 10.167 -1.809 1.00 98.38 97 ARG A O 1
ATOM 753 N N . LEU A 1 98 ? -3.461 8.980 0.102 1.00 98.44 98 LEU A N 1
ATOM 754 C CA . LEU A 1 98 ? -2.392 8.053 -0.264 1.00 98.44 98 LEU A CA 1
ATOM 755 C C . LEU A 1 98 ? -2.827 7.123 -1.398 1.00 98.44 98 LEU A C 1
ATOM 757 O O . LEU A 1 98 ? -2.079 6.993 -2.365 1.00 98.44 98 LEU A O 1
ATOM 761 N N . THR A 1 99 ? -4.046 6.578 -1.352 1.00 98.06 99 THR A N 1
ATOM 762 C CA . THR A 1 99 ? -4.614 5.774 -2.447 1.00 98.06 99 THR A CA 1
ATOM 763 C C . THR A 1 99 ? -4.642 6.559 -3.756 1.00 98.06 99 THR A C 1
ATOM 765 O O . THR A 1 99 ? -4.170 6.069 -4.776 1.00 98.06 99 THR A O 1
ATOM 768 N N . MET A 1 100 ? -5.091 7.819 -3.737 1.00 97.81 100 MET A N 1
ATOM 769 C CA . MET A 1 100 ? -5.104 8.659 -4.941 1.00 97.81 100 MET A CA 1
ATOM 770 C C . MET A 1 100 ? -3.703 8.996 -5.461 1.00 97.81 100 MET A C 1
ATOM 772 O O . MET A 1 100 ? -3.498 9.066 -6.672 1.00 97.81 100 MET A O 1
ATOM 776 N N . LYS A 1 101 ? -2.728 9.222 -4.572 1.00 97.94 101 LYS A N 1
ATOM 777 C CA . LYS A 1 101 ? -1.327 9.412 -4.976 1.00 97.94 101 LYS A CA 1
ATOM 778 C C . LYS A 1 101 ? -0.756 8.139 -5.601 1.00 97.94 101 L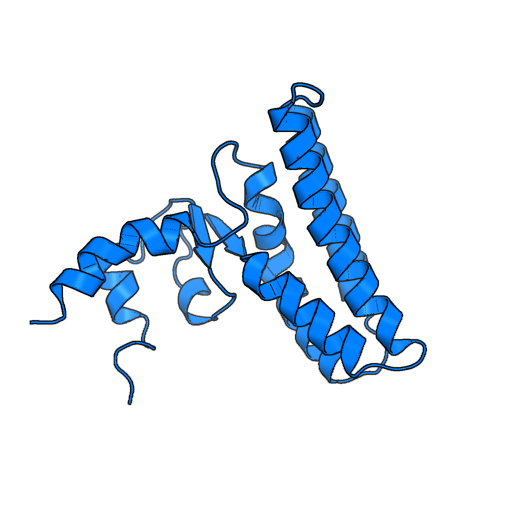YS A C 1
ATOM 780 O O . LYS A 1 101 ? -0.082 8.235 -6.621 1.00 97.94 101 LYS A O 1
ATOM 785 N N . MET A 1 102 ? -1.067 6.975 -5.032 1.00 98.06 102 MET A N 1
ATOM 786 C CA . MET A 1 102 ? -0.653 5.686 -5.580 1.00 98.06 102 MET A CA 1
ATOM 787 C C . MET A 1 102 ? -1.282 5.444 -6.953 1.00 98.06 102 MET A C 1
ATOM 789 O O . MET A 1 102 ? -0.562 5.109 -7.883 1.00 98.06 102 MET A O 1
ATOM 793 N N . TRP A 1 103 ? -2.585 5.704 -7.115 1.00 97.06 103 TRP A N 1
ATOM 794 C CA . TRP A 1 103 ? -3.285 5.589 -8.400 1.00 97.06 103 TRP A CA 1
ATOM 795 C C . TRP A 1 103 ? -2.615 6.425 -9.501 1.00 97.06 103 TRP A C 1
ATOM 797 O O . TRP A 1 103 ? -2.342 5.926 -10.589 1.00 97.06 103 TRP A O 1
ATOM 807 N N . LYS A 1 104 ? -2.258 7.680 -9.197 1.00 95.94 104 LYS A N 1
ATOM 808 C CA . LYS A 1 104 ? -1.518 8.539 -10.139 1.00 95.94 104 LYS A CA 1
ATOM 809 C C . LYS A 1 104 ? -0.138 7.979 -10.479 1.00 95.94 104 LYS A C 1
ATOM 811 O O . LYS A 1 104 ? 0.290 8.071 -11.623 1.00 95.94 104 LYS A O 1
ATOM 816 N N . LEU A 1 105 ? 0.562 7.427 -9.490 1.00 94.88 105 LEU A N 1
ATOM 817 C CA . LEU A 1 105 ? 1.905 6.888 -9.670 1.00 94.88 105 LEU A CA 1
ATOM 818 C C . LEU A 1 105 ? 1.909 5.623 -10.543 1.00 94.88 105 LEU A C 1
ATOM 820 O O . LEU A 1 105 ? 2.775 5.480 -11.402 1.00 94.88 105 LEU A O 1
ATOM 824 N N . VAL A 1 106 ? 0.939 4.722 -10.354 1.00 94.06 106 VAL A N 1
ATOM 825 C CA . VAL A 1 106 ? 0.851 3.463 -11.118 1.00 94.06 106 VAL A CA 1
ATOM 826 C C . VAL A 1 106 ? 0.337 3.651 -12.544 1.00 94.06 106 VAL A C 1
ATOM 828 O O . VAL A 1 106 ? 0.597 2.792 -13.376 1.00 94.06 106 VAL A O 1
ATOM 831 N N . GLY A 1 107 ? -0.326 4.772 -12.853 1.00 87.62 107 GLY A N 1
ATOM 832 C CA . GLY A 1 107 ? -0.759 5.111 -14.215 1.00 87.62 107 GLY A CA 1
ATOM 833 C C . GLY A 1 107 ? 0.370 5.565 -15.152 1.00 87.62 107 GLY A C 1
ATOM 834 O O . GLY A 1 107 ? 0.158 5.684 -16.359 1.00 87.62 107 GLY A O 1
ATOM 835 N N . HIS A 1 108 ? 1.572 5.817 -14.621 1.00 77.12 108 HIS A N 1
ATOM 836 C CA . HIS A 1 108 ? 2.716 6.323 -15.386 1.00 77.12 108 HIS A CA 1
ATOM 837 C C . HIS A 1 108 ? 4.032 5.597 -15.047 1.00 77.12 108 HIS A C 1
ATOM 839 O O . HIS A 1 108 ? 5.014 6.256 -14.695 1.00 77.12 108 HIS A O 1
ATOM 845 N N . PRO A 1 109 ? 4.108 4.253 -15.128 1.00 72.44 109 PRO A N 1
ATOM 846 C CA . PRO A 1 109 ? 5.382 3.581 -14.937 1.00 72.44 109 PRO A CA 1
ATOM 847 C C . PRO A 1 109 ? 6.295 3.938 -16.117 1.00 72.44 109 PRO A C 1
ATOM 849 O O . PRO A 1 109 ? 5.907 3.809 -17.280 1.00 72.44 109 PRO A O 1
ATOM 852 N N . GLU A 1 110 ? 7.518 4.394 -15.838 1.00 70.50 110 GLU A N 1
ATOM 853 C CA . GLU A 1 110 ? 8.540 4.474 -16.885 1.00 70.50 110 GLU A CA 1
ATOM 854 C C . GLU A 1 110 ? 8.731 3.096 -17.543 1.00 70.50 110 GLU A C 1
ATOM 856 O O . GLU A 1 110 ? 8.496 2.071 -16.899 1.00 70.50 110 GLU A O 1
ATOM 861 N N . LYS A 1 111 ? 9.168 3.074 -18.813 1.00 72.25 111 LYS A N 1
ATOM 862 C CA . LYS A 1 111 ? 9.310 1.873 -19.663 1.00 72.25 111 LYS A CA 1
ATOM 863 C C . LYS A 1 111 ? 10.372 0.895 -19.130 1.00 72.25 111 LYS A C 1
ATOM 865 O O . LYS A 1 111 ? 11.452 0.752 -19.699 1.00 72.25 111 LYS A O 1
ATOM 870 N N . HIS A 1 112 ? 10.075 0.229 -18.022 1.00 85.19 112 HIS A N 1
ATOM 871 C CA . HIS A 1 112 ? 10.896 -0.789 -17.386 1.00 85.19 112 HIS A CA 1
ATOM 872 C C . HIS A 1 112 ? 9.998 -1.958 -16.981 1.00 85.19 112 HIS A C 1
ATOM 874 O O . HIS A 1 112 ? 9.133 -1.822 -16.115 1.00 85.19 112 HIS A O 1
ATOM 880 N N . ALA A 1 113 ? 10.221 -3.132 -17.574 1.00 90.06 113 ALA A N 1
ATOM 881 C CA . ALA A 1 113 ? 9.303 -4.269 -17.464 1.00 90.06 113 ALA A CA 1
ATOM 882 C C . ALA A 1 113 ? 9.031 -4.706 -16.009 1.00 90.06 113 ALA A C 1
ATOM 884 O O . ALA A 1 113 ? 7.926 -5.136 -15.676 1.00 90.06 113 ALA A O 1
ATOM 885 N N . ALA A 1 114 ? 10.022 -4.595 -15.117 1.00 91.69 114 ALA A N 1
ATOM 886 C CA . ALA A 1 114 ? 9.833 -4.930 -13.706 1.00 91.69 114 ALA A CA 1
ATOM 887 C C . ALA A 1 114 ? 8.942 -3.905 -12.975 1.00 91.69 114 ALA A C 1
ATOM 889 O O . ALA A 1 114 ? 8.132 -4.294 -12.129 1.00 91.69 114 ALA A O 1
ATOM 890 N N . ASN A 1 115 ? 9.037 -2.623 -13.348 1.00 94.25 115 ASN A N 1
ATOM 891 C CA . ASN A 1 115 ? 8.187 -1.562 -12.809 1.00 94.25 115 ASN A CA 1
ATOM 892 C C . ASN A 1 115 ? 6.761 -1.702 -13.328 1.00 94.25 115 ASN A C 1
ATOM 894 O O . ASN A 1 115 ? 5.838 -1.626 -12.533 1.00 94.25 115 ASN A O 1
ATOM 898 N N . GLU A 1 116 ? 6.571 -2.000 -14.613 1.00 94.06 116 GLU A N 1
ATOM 899 C CA . GLU A 1 116 ? 5.245 -2.241 -15.200 1.00 94.06 116 GLU A CA 1
ATOM 900 C C . GLU A 1 116 ? 4.517 -3.401 -14.508 1.00 94.06 116 GLU A C 1
ATOM 902 O O . GLU A 1 116 ? 3.346 -3.291 -14.144 1.00 94.06 116 GLU A O 1
ATOM 907 N N . ARG A 1 117 ? 5.222 -4.510 -14.243 1.00 94.19 117 ARG A N 1
ATOM 908 C CA . ARG A 1 117 ? 4.656 -5.643 -13.494 1.00 94.19 117 ARG A CA 1
ATOM 909 C C . ARG A 1 117 ? 4.264 -5.260 -12.072 1.00 94.19 117 ARG A C 1
ATOM 911 O O . ARG A 1 117 ? 3.279 -5.780 -11.550 1.00 94.19 117 ARG A O 1
ATOM 918 N N . PHE A 1 118 ? 5.051 -4.409 -11.418 1.00 95.50 118 PHE A N 1
ATOM 919 C CA . PHE A 1 118 ? 4.731 -3.955 -10.071 1.00 95.50 118 PHE A CA 1
ATOM 920 C C . PHE A 1 118 ? 3.600 -2.924 -10.063 1.00 95.50 118 PHE A C 1
ATOM 922 O O . PHE A 1 118 ? 2.699 -3.046 -9.242 1.00 95.50 118 PHE A O 1
ATOM 929 N N . ALA A 1 119 ? 3.575 -2.000 -11.021 1.00 96.12 119 ALA A N 1
ATOM 930 C CA . ALA A 1 119 ? 2.489 -1.052 -11.231 1.00 96.12 119 ALA A CA 1
ATOM 931 C C . ALA A 1 119 ? 1.160 -1.771 -11.454 1.00 96.12 119 ALA A C 1
ATOM 933 O O . ALA A 1 119 ? 0.211 -1.488 -10.737 1.00 96.12 119 ALA A O 1
ATOM 934 N N . LYS A 1 120 ? 1.118 -2.780 -12.334 1.00 94.94 120 LYS A N 1
ATOM 935 C CA . LYS A 1 120 ? -0.089 -3.586 -12.568 1.00 94.94 120 LYS A CA 1
ATOM 936 C C . LYS A 1 120 ? -0.576 -4.304 -11.309 1.00 94.94 120 LYS A C 1
ATOM 938 O O . LYS A 1 120 ? -1.771 -4.370 -11.052 1.00 94.94 120 LYS A O 1
ATOM 943 N N . PHE A 1 121 ? 0.350 -4.852 -10.519 1.00 95.31 121 PHE A N 1
ATOM 944 C CA . PHE A 1 121 ? 0.001 -5.437 -9.226 1.00 95.31 121 PHE A CA 1
ATOM 945 C C . PHE A 1 121 ? -0.624 -4.381 -8.301 1.00 95.31 121 PHE A C 1
ATOM 947 O O . PHE A 1 121 ? -1.704 -4.596 -7.770 1.00 95.31 121 PHE A O 1
ATOM 954 N N . LEU A 1 122 ? 0.025 -3.228 -8.134 1.00 96.56 122 LEU A N 1
ATOM 955 C CA . LEU A 1 122 ? -0.470 -2.168 -7.257 1.00 96.56 122 LEU A CA 1
ATOM 956 C C . LE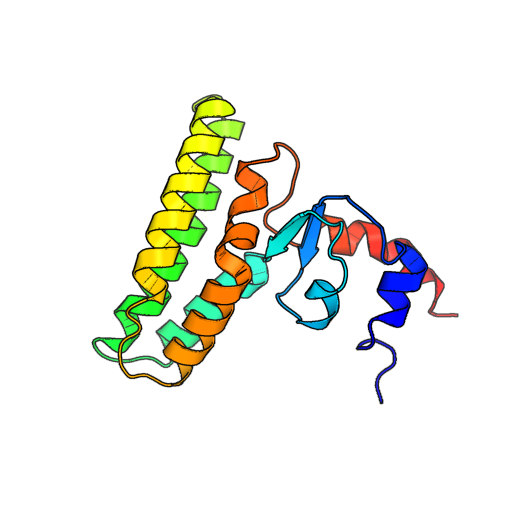U A 1 122 ? -1.811 -1.604 -7.733 1.00 96.56 122 LEU A C 1
ATOM 958 O O . LEU A 1 122 ? -2.671 -1.362 -6.898 1.00 96.56 122 LEU A O 1
ATOM 962 N N . GLU A 1 123 ? -1.996 -1.434 -9.043 1.00 95.62 123 GLU A N 1
ATOM 963 C CA . GLU A 1 123 ? -3.239 -0.979 -9.671 1.00 95.62 123 GLU A CA 1
ATOM 964 C C . GLU A 1 123 ? -4.416 -1.897 -9.320 1.00 95.62 123 GLU A C 1
ATOM 966 O O . GLU A 1 123 ? -5.455 -1.415 -8.870 1.00 95.62 123 GLU A O 1
ATOM 971 N N . ASN A 1 124 ? -4.221 -3.214 -9.425 1.00 94.19 124 ASN A N 1
ATOM 972 C CA . ASN A 1 124 ? -5.236 -4.206 -9.064 1.00 94.19 124 ASN A CA 1
ATOM 973 C C . ASN A 1 124 ? -5.604 -4.188 -7.571 1.00 94.19 124 ASN A C 1
ATOM 975 O O . ASN A 1 124 ? -6.696 -4.620 -7.215 1.00 94.19 124 ASN A O 1
ATOM 979 N N . HIS A 1 125 ? -4.711 -3.694 -6.712 1.00 95.19 125 HIS A N 1
ATOM 980 C CA . HIS A 1 125 ? -4.849 -3.748 -5.255 1.00 95.19 125 HIS A CA 1
ATOM 981 C C . HIS A 1 125 ? -4.897 -2.365 -4.595 1.00 95.19 125 HIS A C 1
ATOM 983 O O . HIS A 1 125 ? -4.665 -2.255 -3.393 1.00 95.19 125 HIS A O 1
ATOM 989 N N . LEU A 1 126 ? -5.190 -1.290 -5.338 1.00 95.31 126 LEU A N 1
ATOM 990 C CA . LEU A 1 126 ? -5.145 0.088 -4.818 1.00 95.31 126 LEU A CA 1
ATOM 991 C C . LEU A 1 126 ? -5.976 0.285 -3.546 1.00 95.31 126 LEU A C 1
ATOM 993 O O . LEU A 1 126 ? -5.538 0.967 -2.617 1.00 95.31 126 LEU A O 1
ATOM 997 N N . ASN A 1 127 ? -7.157 -0.330 -3.505 1.00 94.31 127 ASN A N 1
ATOM 998 C CA . ASN A 1 127 ? -8.078 -0.238 -2.373 1.00 94.31 127 ASN A CA 1
ATOM 999 C C . ASN A 1 127 ? -7.638 -1.082 -1.169 1.00 94.31 127 ASN A C 1
ATOM 1001 O O . ASN A 1 127 ? -8.131 -0.862 -0.068 1.00 94.31 127 ASN A O 1
ATOM 1005 N N . ASP A 1 128 ? -6.659 -1.965 -1.358 1.00 94.94 128 ASP A N 1
ATOM 1006 C CA . ASP A 1 128 ? -6.182 -2.905 -0.349 1.00 94.94 128 ASP A CA 1
ATOM 1007 C C . ASP A 1 128 ? -4.860 -2.435 0.285 1.00 94.94 128 ASP A C 1
ATOM 1009 O O . ASP A 1 128 ? -4.333 -3.068 1.195 1.00 94.94 128 ASP A O 1
ATOM 1013 N N . LEU A 1 129 ? -4.253 -1.341 -0.189 1.00 96.06 129 LEU A N 1
ATOM 1014 C CA . LEU A 1 129 ? -2.942 -0.891 0.302 1.00 96.06 129 LEU A CA 1
ATOM 1015 C C . LEU A 1 129 ? -3.030 -0.201 1.668 1.00 96.06 129 LEU A C 1
ATOM 1017 O O . LEU A 1 129 ? -2.169 -0.398 2.523 1.00 96.06 129 LEU A O 1
ATOM 1021 N N . PHE A 1 130 ? -4.055 0.622 1.882 1.00 97.06 130 PHE A N 1
ATOM 1022 C CA . PHE A 1 130 ? -4.155 1.503 3.052 1.00 97.06 130 PHE A CA 1
ATOM 1023 C C . PHE A 1 130 ? -5.349 1.173 3.959 1.00 97.06 130 PHE A C 1
ATOM 1025 O O . PHE A 1 130 ? -5.733 1.989 4.797 1.00 97.06 130 PHE A O 1
ATOM 1032 N N . THR A 1 131 ? -5.912 -0.032 3.848 1.00 95.06 131 THR A N 1
ATOM 1033 C CA . THR A 1 131 ? -7.024 -0.532 4.677 1.00 95.06 131 THR A CA 1
ATOM 1034 C C . THR A 1 131 ? -6.765 -0.362 6.175 1.00 95.06 131 THR A C 1
ATOM 1036 O O . THR A 1 131 ? -7.655 0.047 6.923 1.00 95.06 131 THR A O 1
ATOM 1039 N N . PHE A 1 132 ? -5.530 -0.575 6.635 1.00 93.50 132 PHE A N 1
ATOM 1040 C CA . PHE A 1 132 ? -5.153 -0.404 8.041 1.00 93.50 132 PHE A CA 1
ATOM 1041 C C . PHE A 1 132 ? -5.320 1.029 8.578 1.00 93.50 132 PHE A C 1
ATOM 1043 O O . PHE A 1 132 ? -5.433 1.227 9.787 1.00 93.50 132 PHE A O 1
ATOM 1050 N N . LEU A 1 133 ? -5.369 2.033 7.698 1.00 94.88 133 LEU A N 1
ATOM 1051 C CA . LEU A 1 133 ? -5.673 3.422 8.053 1.00 94.88 133 LEU A CA 1
ATOM 1052 C C . LEU A 1 133 ? -7.185 3.699 8.088 1.00 94.88 133 LEU A C 1
ATOM 1054 O O . LEU A 1 133 ? -7.625 4.659 8.723 1.00 94.88 133 LEU A O 1
ATOM 1058 N N . HIS A 1 134 ? -7.997 2.859 7.442 1.00 91.75 134 HIS A N 1
ATOM 1059 C CA . HIS A 1 134 ? -9.456 2.928 7.515 1.00 91.75 134 HIS A CA 1
ATOM 1060 C C . HIS A 1 134 ? -10.023 2.233 8.758 1.00 91.75 134 HIS A C 1
ATOM 1062 O O . HIS A 1 134 ? -11.062 2.658 9.277 1.00 91.75 134 HIS A O 1
ATOM 1068 N N . HIS A 1 135 ? -9.323 1.217 9.265 1.00 88.12 135 HIS A N 1
ATOM 1069 C CA . HIS A 1 135 ? -9.770 0.368 10.366 1.00 88.12 135 HIS A CA 1
ATOM 1070 C C . HIS A 1 135 ? -8.747 0.363 11.513 1.00 88.12 135 HIS A C 1
ATOM 1072 O O . HIS A 1 135 ? -7.807 -0.436 11.494 1.00 88.12 135 HIS A O 1
ATOM 1078 N N . PRO A 1 136 ? -8.910 1.230 12.535 1.00 75.31 136 PRO A N 1
ATOM 1079 C CA . PRO A 1 136 ? -8.055 1.216 13.718 1.00 75.31 136 PRO A CA 1
ATOM 1080 C C . PRO A 1 136 ? -8.008 -0.183 14.346 1.00 75.31 136 PRO A C 1
ATOM 1082 O O . PRO A 1 136 ? -9.040 -0.757 14.681 1.00 75.31 136 PRO A O 1
ATOM 1085 N N . GLY A 1 137 ? -6.804 -0.740 14.481 1.00 71.69 137 GLY A N 1
ATOM 1086 C CA . GLY A 1 137 ? -6.590 -2.098 14.985 1.00 71.69 137 GLY A CA 1
ATOM 1087 C C . GLY A 1 137 ? -6.321 -3.146 13.905 1.00 71.69 137 GLY A C 1
ATOM 1088 O O . GLY A 1 137 ? -5.904 -4.243 14.262 1.00 71.69 137 GLY A O 1
ATOM 1089 N N . ALA A 1 138 ? -6.483 -2.834 12.619 1.00 79.25 138 ALA A N 1
ATOM 1090 C CA . ALA A 1 138 ? -5.919 -3.643 11.543 1.00 79.25 138 ALA A CA 1
ATOM 1091 C C . ALA A 1 138 ? -4.401 -3.429 11.441 1.00 79.25 138 ALA A C 1
ATOM 1093 O O . ALA A 1 138 ? -3.897 -2.325 11.665 1.00 79.25 138 ALA A O 1
ATOM 1094 N N . ASP A 1 139 ? -3.670 -4.489 11.097 1.00 78.25 139 ASP A N 1
ATOM 1095 C CA . ASP A 1 139 ? -2.232 -4.411 10.858 1.00 78.25 139 ASP A CA 1
ATOM 1096 C C . ASP A 1 139 ? -1.955 -4.268 9.362 1.00 78.25 139 ASP A C 1
ATOM 1098 O O . ASP A 1 139 ? -2.523 -4.980 8.542 1.00 78.25 139 ASP A O 1
ATOM 1102 N N . ALA A 1 140 ? -1.033 -3.372 9.006 1.00 77.44 140 ALA A N 1
ATOM 1103 C CA . ALA A 1 140 ? -0.526 -3.246 7.634 1.00 77.44 140 ALA A CA 1
ATOM 1104 C C . ALA A 1 140 ? 0.388 -4.418 7.227 1.00 77.44 140 ALA A C 1
ATOM 1106 O O . ALA A 1 140 ? 0.863 -4.490 6.095 1.00 77.44 140 ALA A O 1
ATOM 1107 N N . THR A 1 141 ? 0.718 -5.288 8.183 1.00 76.38 141 THR A N 1
ATOM 1108 C CA . THR A 1 141 ? 1.511 -6.494 7.979 1.00 76.38 141 THR A CA 1
ATOM 1109 C C . THR A 1 141 ? 0.654 -7.718 8.278 1.00 76.38 141 THR A C 1
ATOM 1111 O O . THR A 1 141 ? -0.273 -7.681 9.084 1.00 76.38 141 THR A O 1
ATOM 1114 N N . ASN A 1 142 ? 0.988 -8.837 7.649 1.00 65.56 142 ASN A N 1
ATOM 1115 C CA . ASN A 1 142 ? 0.317 -10.123 7.826 1.00 65.56 142 ASN A CA 1
ATOM 1116 C C . ASN A 1 142 ? 0.578 -10.774 9.203 1.00 65.56 142 ASN A C 1
ATOM 1118 O O . ASN A 1 142 ? 0.163 -11.909 9.408 1.00 65.56 142 ASN A O 1
ATOM 1122 N N . TRP A 1 143 ? 1.219 -10.086 10.159 1.00 59.06 143 TRP A N 1
ATOM 1123 C CA . TRP A 1 143 ? 1.598 -10.643 11.464 1.00 59.06 143 TRP A CA 1
ATOM 1124 C C . TRP A 1 143 ? 0.415 -11.281 12.204 1.00 59.06 143 TRP A C 1
ATOM 1126 O O . TRP A 1 143 ? 0.531 -12.403 12.688 1.00 59.06 143 TRP A O 1
ATOM 1136 N N . ARG A 1 144 ? -0.752 -10.624 12.250 1.00 56.28 144 ARG A N 1
ATOM 1137 C CA . ARG A 1 144 ? -1.960 -11.208 12.866 1.00 56.28 144 ARG A CA 1
ATOM 1138 C C . ARG A 1 144 ? -2.509 -12.406 12.103 1.00 56.28 144 ARG A C 1
ATOM 1140 O O . ARG A 1 144 ? -2.950 -13.352 12.742 1.00 56.28 144 ARG A O 1
ATOM 1147 N N . GLY A 1 145 ? -2.462 -12.381 10.771 1.00 55.84 145 GLY A N 1
ATOM 1148 C CA . GLY A 1 145 ? -2.867 -13.516 9.939 1.00 55.84 145 GLY A CA 1
ATOM 1149 C C . GLY A 1 145 ? -1.961 -14.725 10.168 1.00 55.84 145 GLY A C 1
ATOM 1150 O O . GLY A 1 145 ? -2.441 -15.829 10.411 1.00 55.84 145 GLY A O 1
ATOM 1151 N N . GLU A 1 146 ? -0.646 -14.505 10.211 1.00 58.09 146 GLU A N 1
ATOM 1152 C CA . GLU A 1 146 ? 0.324 -15.537 10.571 1.00 58.09 146 GLU A CA 1
ATOM 1153 C C . GLU A 1 146 ? 0.086 -16.066 11.988 1.00 58.09 146 GLU A C 1
ATOM 1155 O O . GLU A 1 146 ? 0.060 -17.276 12.186 1.00 58.09 146 GLU A O 1
ATOM 1160 N N . GLN A 1 147 ? -0.124 -15.194 12.977 1.00 52.69 147 GLN A N 1
ATOM 1161 C CA . GLN A 1 147 ? -0.390 -15.600 14.362 1.00 52.69 147 GLN A CA 1
ATOM 1162 C C . GLN A 1 147 ? -1.713 -16.363 14.516 1.00 52.69 147 GLN A C 1
ATOM 1164 O O . GLN A 1 147 ? -1.761 -17.330 15.269 1.00 52.69 147 GLN A O 1
ATOM 1169 N N . ALA A 1 148 ? -2.762 -15.990 13.780 1.00 53.31 148 ALA A N 1
ATOM 1170 C CA . ALA A 1 148 ? -4.058 -16.670 13.812 1.00 53.31 148 ALA A CA 1
ATOM 1171 C C . ALA A 1 148 ? -4.017 -18.060 13.153 1.00 53.31 148 ALA A C 1
ATOM 1173 O O . ALA A 1 148 ? -4.714 -18.975 13.584 1.00 53.31 148 ALA A O 1
ATOM 1174 N N . ILE A 1 149 ? -3.176 -18.238 12.129 1.00 52.69 149 ILE A N 1
ATOM 1175 C CA . ILE A 1 149 ? -3.034 -19.503 11.395 1.00 52.69 149 ILE A CA 1
ATOM 1176 C C . ILE A 1 149 ? -1.996 -20.433 12.052 1.00 52.69 149 ILE A C 1
ATOM 1178 O O . 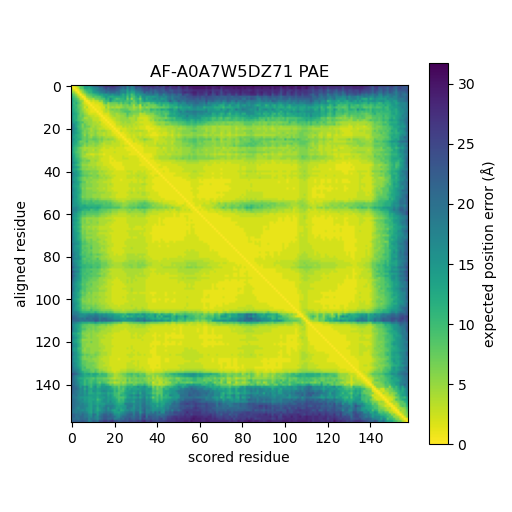ILE A 1 149 ? -2.085 -21.655 11.905 1.00 52.69 149 ILE A O 1
ATOM 1182 N N . ARG A 1 150 ? -1.036 -19.896 12.820 1.00 50.09 150 ARG A N 1
ATOM 1183 C CA . ARG A 1 150 ? 0.014 -20.672 13.510 1.00 50.09 150 ARG A CA 1
ATOM 1184 C C . ARG A 1 150 ? -0.529 -21.848 14.339 1.00 50.09 150 ARG A C 1
ATOM 1186 O O . ARG A 1 150 ? -0.011 -22.945 14.141 1.00 50.09 150 ARG A O 1
ATOM 1193 N N . PRO A 1 151 ? -1.577 -21.711 15.175 1.00 44.88 151 PRO A N 1
ATOM 1194 C CA . PRO A 1 151 ? -2.139 -22.848 15.909 1.00 44.88 151 PRO A CA 1
ATOM 1195 C C . PRO A 1 151 ? -2.653 -23.965 14.987 1.00 44.88 151 PRO A C 1
ATOM 1197 O O . PRO A 1 151 ? -2.430 -25.145 15.247 1.00 44.88 151 PRO A O 1
ATOM 1200 N N . ALA A 1 152 ? -3.292 -23.600 13.872 1.00 44.56 152 ALA A N 1
ATOM 1201 C CA . ALA A 1 152 ? -3.883 -24.547 12.927 1.00 44.56 152 ALA A CA 1
ATOM 1202 C C . ALA A 1 152 ? -2.852 -25.232 12.009 1.00 44.56 152 ALA A C 1
ATOM 1204 O O . ALA A 1 152 ? -3.073 -26.360 11.568 1.00 44.56 152 ALA A O 1
ATOM 1205 N N . VAL A 1 153 ? -1.725 -24.574 11.717 1.00 41.84 153 VAL A N 1
ATOM 1206 C CA . VAL A 1 153 ? -0.628 -25.132 10.903 1.00 41.84 153 VAL A CA 1
ATOM 1207 C C . VAL A 1 153 ? 0.330 -25.976 11.742 1.00 41.84 153 VAL A C 1
ATOM 1209 O O . VAL A 1 153 ? 0.776 -27.023 11.276 1.00 41.84 153 VAL A O 1
ATOM 1212 N N . VAL A 1 154 ? 0.614 -25.578 12.987 1.00 38.50 154 VAL A N 1
ATOM 1213 C CA . VAL A 1 154 ? 1.461 -26.358 13.908 1.00 38.50 154 VAL A CA 1
ATOM 1214 C C . VAL A 1 154 ? 0.791 -27.688 14.273 1.00 38.50 154 VAL A C 1
ATOM 1216 O O . VAL A 1 154 ? 1.452 -28.720 14.223 1.00 38.50 154 VAL A O 1
ATOM 1219 N N . ASN A 1 155 ? -0.530 -27.705 14.488 1.00 35.06 155 ASN A N 1
ATOM 1220 C CA . ASN A 1 155 ? -1.293 -28.935 14.754 1.00 35.06 155 ASN A CA 1
ATOM 1221 C C . ASN A 1 155 ? -1.481 -29.866 13.537 1.00 35.06 155 ASN A C 1
ATOM 1223 O O . ASN A 1 155 ? -2.089 -30.923 13.675 1.00 35.0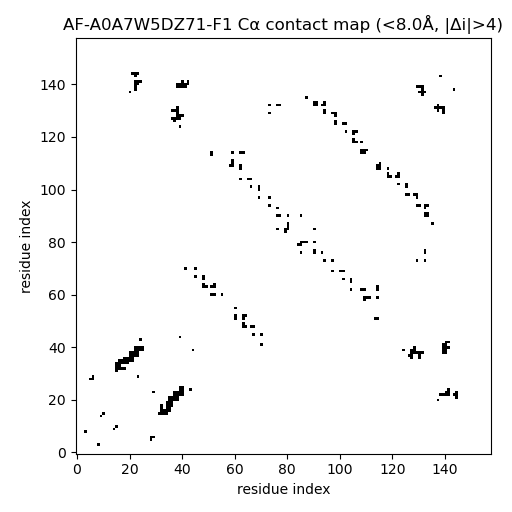6 155 ASN A O 1
ATOM 1227 N N . ARG A 1 156 ? -0.985 -29.503 12.344 1.00 33.75 156 ARG A N 1
ATOM 1228 C CA . ARG A 1 156 ? -0.968 -30.381 11.155 1.00 33.75 156 ARG A CA 1
ATOM 1229 C C . ARG A 1 156 ? 0.379 -31.067 10.918 1.00 33.75 156 ARG A C 1
ATOM 1231 O O . ARG A 1 156 ? 0.482 -31.862 9.989 1.00 33.75 156 ARG A O 1
ATOM 1238 N N . LYS A 1 157 ? 1.405 -30.771 11.724 1.00 30.14 157 LYS A N 1
ATOM 1239 C CA . LYS A 1 157 ? 2.630 -31.577 11.786 1.00 30.14 157 LYS A CA 1
ATOM 1240 C C . LYS A 1 157 ? 2.445 -32.675 12.838 1.00 30.14 157 LYS A C 1
ATOM 1242 O O . LYS A 1 157 ? 2.997 -32.571 13.929 1.00 30.14 157 LYS A O 1
ATOM 1247 N N . VAL A 1 158 ? 1.649 -33.690 12.509 1.00 38.44 158 VAL A N 1
ATOM 1248 C CA . VAL A 1 158 ? 1.608 -34.978 13.220 1.00 38.44 158 VAL A CA 1
ATOM 1249 C C . VAL A 1 158 ? 1.529 -36.088 12.190 1.00 38.44 158 VAL A C 1
ATOM 1251 O O . VAL A 1 158 ? 0.721 -35.924 11.247 1.00 38.44 158 VAL A O 1
#

Organism: NCBI:txid980271

Solvent-accessible surface area (backbone atoms only — not comparable to full-atom values): 8822 Å² total; per-residue (Å²): 135,66,83,88,78,53,59,62,66,57,39,74,72,61,44,57,71,36,59,54,81,46,36,37,82,72,60,73,70,61,70,66,35,73,50,32,45,49,24,43,15,46,79,50,53,47,57,53,24,49,55,47,48,72,76,39,61,77,74,57,32,54,56,37,49,55,52,41,52,52,55,50,50,52,53,50,48,53,50,36,39,76,68,72,75,38,51,74,66,54,33,34,54,48,29,56,52,48,40,54,52,48,55,60,52,43,76,59,55,58,100,36,74,72,48,43,56,47,25,54,52,48,61,79,38,46,81,19,60,44,36,35,42,68,37,88,88,51,56,54,40,32,62,64,51,52,60,68,42,43,66,67,56,57,73,61,74,120

Foldseek 3Di:
DDPVPACVVVCVVQNLLRQEEAEDCLDCNNVSSVNYQAAHAVVNLLVLLVVQCVPDDDPQNVLSVQVNVLLVVLVVLLVCVVVVVADLVRLVVSLVVSLVSLCVSLVDRDPDPSSVVVSVSCNVCSSRHNVCSNDPPDDSHCVVVCVVCVVVVVVVPD

Mean predicted aligned error: 7.34 Å

Secondary structure (DSSP, 8-state):
--GGGSSHHHHHHH-TT--SEEEE---TTGGG-TTSEEEE-HHHHHHHHHHHHHH--GGGGHHHHHHHHHHHHHHHHHHHHHTTSS-HHHHHHHHHHHHHHHHHHHT---S-HHHHHHHHHHHHTGGGSSHHHHSTT--SSTHHHHHHHHHHHHTT--

=== Feature glossary ===
The record interleaves many kinds of information about one protein. Here is each kind framed as the question it answers.

Q: What does the local fold look like, residue by residue?
A: A 3Di character summarizes, for each residue, the relative orientation of the Cα frame of its nearest spatial neighbor. Because it encodes fold topology rather than chemistry, 3Di alignments detect remote structural similarity that sequence alignment misses.

Q: Which residues are in helices, strands, or loops?
A: Secondary structure is the local, repeating backbone conformation. DSSP classifies it into eight states by reading the hydrogen-bond network: three helix types (H, G, I), two β types (E, B), two non-regular types (T, S), and unstructured coil (-).

Q: How big and how compact is the whole molecule?
A: Three whole-structure scalars: the radius of gyration (RMS distance of Cα from centroid, in Å), the count of Cα–Cα contacts (pairs closer than 8 Å and separated by more than four residues in sequence — i.e. tertiary, not local, contacts), and the bounding-box dimensions. Together they distinguish compact globular folds from extended fibres or disordered chains.

Q: How confident is the AlphaFold model at each residue?
A: For AlphaFold models, the B-factor field carries pLDDT — the model's own estimate of local accuracy on a 0–100 scale. Regions with pLDDT<50 should be treated as essentially unmodeled; they often correspond to intrinsically disordered segments.

Q: What family and function is it annotated with?
A: Functional annotations link the protein to curated databases. InterPro entries identify conserved domains and families by matching the sequence against member-database signatures (Pfam, PROSITE, CDD, …). Gene Ontology (GO) terms describe molecular function, biological process, and cellular component in a controlled vocabulary. CATH p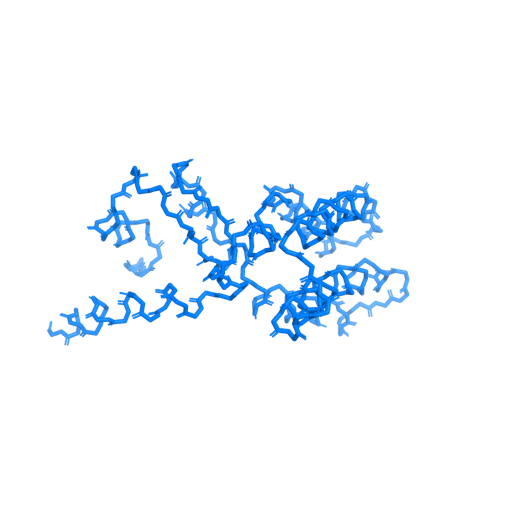laces the structure in a hierarchical fold classification (Class/Architecture/Topology/Homologous-superfamily). The organism is the source species.

Q: What known structures does this most resemble?
A: Nearest PDB neighbors are the top structural matches found by Foldseek when searching this structure against the entire Protein Data Bank. Each hit reports a TM-score (0 to 1; >0.5 almost always implies the same fold) and an E-value. These are *structural* homologs — they may share no detectable sequence similarity.

Q: Which residues are buried vs exposed?
A: Solvent-accessible surface area (SASA) is the area in Å² traced out by the centre of a 1.4 Å probe sphere (a water molecule) rolled over the protein's van der Waals surface (Shrake–Rupley / Lee–Richards construction). Buried residues have near-zero SASA; fully exposed residues can exceed 200 Å². The total SASA scales roughly with the number of surface residues.

Q: What are the backbone torsion angles?
A: φ (phi) and ψ (psi) are the two rotatable backbone dihedrals per residue: φ is the C(i-1)–N–Cα–C torsion, ψ is the N–Cα–C–N(i+1) torsion, both in degrees on (−180°, 180°]. α-helical residues cluster near (−60°, −45°); β-strand residues near (−120°, +130°). A Ramachandran plot is simply a scatter of (φ, ψ) for every residue.

Q: Are the domains correctly placed relative to each other?
A: Predicted aligned error is AlphaFold's pairwise confidence. Unlike pLDDT (per-residue), PAE is per-residue-pair and captures whether two parts of the structure are correctly placed relative to each other. Units are ångströms of expected positional error.

Q: What if only a Cα trace is available?
A: P-SEA three-state annotation labels each residue as helix, strand, or coil based purely on the geometry of the Cα trace. It serves as a fallback when the full backbone (and thus DSSP) is unavailable.

Q: What is the amino-acid chain?
A: This is the polypeptide sequence — one letter per residue, N-terminus first. Length ranges from a few dozen residues for small domains to over a thousand for large multi-domain proteins.

Q: What do the rendered images show?
A: The six renders are orthographic views along the three Cartesian axes in both directions. Representation (cartoon, sticks, or surface) and color scheme (sequence-rainbow or by-chain) vary across proteins so the training set covers all the common visualization conventions.

Q: What do the diagnostic plots show?
A: Plot images: a contact map (which residues are close in 3D, as an N×N binary image), a Ramachandran scatter (backbone torsion angles, revealing secondary-structure composition at a glance), and — for AlphaFold structures — a PAE heatmap (pairwise prediction confidence).

Q: How mobile is each atom in the crystal?
A: B-factor (Debye–Waller factor) reflects atomic displacement in the crystal lattice. It is an experimental observable (units Å²), not a prediction; low values mean the atom is pinned down, high values mean it moves or is heterogeneous across the crystal.

Q: Where is each backbone atom in 3D?
A: The mmCIF table is the protein's shape written out atom by atom. For each backbone N, Cα, C, and carbonyl O, it records an (x, y, z) coordinate triple in Å plus the residue type, chain letter, and residue number.